Protein AF-A0A497G500-F1 (afdb_monomer_lite)

Radius of gyration: 14.86 Å; chains: 1; bounding box: 37×34×43 Å

Sequence (150 aa):
MSFSERWLTPGIVNVGHGTRILIYSPFLYNEAVERYLGVMETATKRGMEIVVHTLTPEHRNVRYKEMHRRLIEKLRRAGVEVRERRNMHEKAVIILDGENLAVYFGNLNSLSKYKGKADYMLKFAHPEVVNALYLFLENLAVESEREAVE

Foldseek 3Di:
DDPLCVPVQCLLPPFDAAKEKEFEFQFADDVLLVVCLVSLLVSVVSRYAAEYEYAQLPAPPNPPSVRRVVSQVSCVVSVYHYDHARFDDWGKMWIDGPLATKIWGWNDRNRHDDDDDDIGTDIDGDVVVSVVVVVVVVVCRVVRRDDPPD

pLDDT: mean 87.77, std 15.71, range [41.22, 98.69]

Structure (mmCIF, N/CA/C/O backbone):
data_AF-A0A497G500-F1
#
_entry.id   AF-A0A497G500-F1
#
loop_
_atom_site.group_PDB
_atom_site.id
_atom_site.type_symbol
_atom_site.label_atom_id
_atom_site.label_alt_id
_atom_site.label_comp_id
_atom_site.label_asym_id
_atom_site.label_entity_id
_atom_site.label_seq_id
_atom_site.pdbx_PDB_ins_code
_atom_site.Cartn_x
_atom_site.Cartn_y
_atom_site.Cartn_z
_atom_site.occupancy
_atom_site.B_iso_or_equiv
_atom_site.auth_seq_id
_atom_site.auth_comp_id
_atom_site.auth_asym_id
_atom_site.auth_atom_id
_atom_site.pdbx_PDB_model_num
ATOM 1 N N . MET A 1 1 ? 7.937 20.151 8.193 1.00 45.91 1 MET A N 1
ATOM 2 C CA . MET A 1 1 ? 7.146 18.914 8.046 1.00 45.91 1 MET A CA 1
ATOM 3 C C . MET A 1 1 ? 6.664 18.769 6.611 1.00 45.91 1 MET A C 1
ATOM 5 O O . MET A 1 1 ? 6.067 19.704 6.072 1.00 45.91 1 MET A O 1
ATOM 9 N N . SER A 1 2 ? 6.958 17.636 5.977 1.00 45.81 2 SER A N 1
ATOM 10 C CA . SER A 1 2 ? 6.505 17.323 4.616 1.00 45.81 2 SER A CA 1
ATOM 11 C C . SER A 1 2 ? 4.982 17.129 4.572 1.00 45.81 2 SER A C 1
ATOM 13 O O . SER A 1 2 ? 4.348 16.865 5.592 1.00 45.81 2 SER A O 1
ATOM 15 N N . PHE A 1 3 ? 4.360 17.293 3.398 1.00 43.25 3 PHE A N 1
ATOM 16 C CA . PHE A 1 3 ? 2.909 17.105 3.238 1.00 43.25 3 PHE A CA 1
ATOM 17 C C . PHE A 1 3 ? 2.460 15.715 3.717 1.00 43.25 3 PHE A C 1
ATOM 19 O O . PHE A 1 3 ? 1.420 15.590 4.346 1.00 43.25 3 PHE A O 1
ATOM 26 N N . SER A 1 4 ? 3.286 14.688 3.516 1.00 48.34 4 SER A N 1
ATOM 27 C CA . SER A 1 4 ? 2.982 13.307 3.885 1.00 48.34 4 SER A CA 1
ATOM 28 C C . SER A 1 4 ? 3.134 13.008 5.390 1.00 48.34 4 SER A C 1
ATOM 30 O O . SER A 1 4 ? 2.513 12.075 5.889 1.00 48.34 4 SER A O 1
ATOM 32 N N . GLU A 1 5 ? 3.903 13.802 6.146 1.00 51.34 5 GLU A N 1
ATOM 33 C CA . GLU A 1 5 ? 3.990 13.706 7.621 1.00 51.34 5 GLU A CA 1
ATOM 34 C C . GLU A 1 5 ? 2.725 14.218 8.321 1.00 51.34 5 GLU A C 1
ATOM 36 O O . GLU A 1 5 ? 2.433 13.816 9.443 1.00 51.34 5 GLU A O 1
ATOM 41 N N . ARG A 1 6 ? 1.954 15.093 7.664 1.00 49.88 6 ARG A N 1
ATOM 42 C CA . ARG A 1 6 ? 0.743 15.690 8.244 1.00 49.88 6 ARG A CA 1
ATOM 43 C C . ARG A 1 6 ? -0.482 14.773 8.242 1.00 49.88 6 ARG A C 1
ATOM 45 O O . ARG A 1 6 ? -1.442 15.097 8.928 1.00 49.88 6 ARG A O 1
ATOM 52 N N . TRP A 1 7 ? -0.459 13.650 7.518 1.00 54.12 7 TRP A N 1
ATOM 53 C CA . TRP A 1 7 ? -1.657 12.814 7.329 1.00 54.12 7 TRP A CA 1
ATOM 54 C C . TRP A 1 7 ? -1.455 11.332 7.649 1.00 54.12 7 TRP A C 1
ATOM 56 O O . TRP A 1 7 ? -2.352 10.728 8.228 1.00 54.12 7 TRP A O 1
ATOM 66 N N . LEU A 1 8 ? -0.289 10.752 7.335 1.00 53.69 8 LEU A N 1
ATOM 67 C CA . LEU A 1 8 ? 0.005 9.361 7.704 1.00 53.69 8 LEU A CA 1
ATOM 68 C C . LEU A 1 8 ? 0.292 9.241 9.200 1.00 53.69 8 LEU A C 1
ATOM 70 O O . LEU A 1 8 ? -0.254 8.375 9.865 1.00 53.69 8 LEU A O 1
ATOM 74 N N . THR A 1 9 ? 1.095 10.145 9.757 1.00 55.97 9 THR A N 1
ATOM 75 C CA . THR A 1 9 ? 1.516 10.051 11.158 1.00 55.97 9 THR A CA 1
ATOM 76 C C . THR A 1 9 ? 0.345 10.172 12.142 1.00 55.97 9 THR A C 1
ATOM 78 O O . THR A 1 9 ? 0.243 9.313 13.009 1.00 55.97 9 THR A O 1
ATOM 81 N N . PRO A 1 10 ? -0.601 11.128 12.017 1.00 51.03 10 PRO A N 1
ATOM 82 C CA . PRO A 1 10 ? -1.754 11.176 12.920 1.00 51.03 10 PRO A CA 1
ATOM 83 C C . PRO A 1 10 ? -2.675 9.958 12.782 1.00 51.03 10 PRO A C 1
ATOM 85 O O . PRO A 1 10 ? -3.134 9.437 13.791 1.00 51.03 10 PRO A O 1
ATOM 88 N N . GLY A 1 11 ? -2.888 9.467 11.555 1.00 50.91 11 GLY A N 1
ATOM 89 C CA . GLY A 1 11 ? -3.685 8.263 11.296 1.00 50.91 11 GLY A CA 1
ATOM 90 C C . GLY A 1 11 ? -3.026 6.959 11.753 1.00 50.91 11 GLY A C 1
ATOM 91 O O . GLY A 1 11 ? -3.706 5.951 11.846 1.00 50.91 11 GLY A O 1
ATOM 92 N N . ILE A 1 12 ? -1.721 6.968 12.042 1.00 55.09 12 ILE A N 1
ATOM 93 C CA . ILE A 1 12 ? -0.997 5.817 12.599 1.00 55.09 12 ILE A CA 1
ATOM 94 C C . ILE A 1 12 ? -0.812 5.948 14.125 1.00 55.09 12 ILE A C 1
ATOM 96 O O . ILE A 1 12 ? -0.679 4.953 14.829 1.00 55.09 12 ILE A O 1
ATOM 100 N N . VAL A 1 13 ? -0.799 7.172 14.664 1.00 52.97 13 VAL A N 1
ATOM 101 C CA . VAL A 1 13 ? -0.487 7.436 16.080 1.00 52.97 13 VAL A CA 1
ATOM 102 C C . VAL A 1 13 ? -1.738 7.595 16.962 1.00 52.97 13 VAL A C 1
ATOM 104 O O . VAL A 1 13 ? -1.648 7.290 18.149 1.00 52.97 13 VAL A O 1
ATOM 107 N N . ASN A 1 14 ? -2.885 8.027 16.416 1.00 51.28 14 ASN A N 1
ATOM 108 C CA . ASN A 1 14 ? -4.094 8.396 17.181 1.00 51.28 14 ASN A CA 1
ATOM 109 C C . ASN A 1 14 ? -5.337 7.524 16.907 1.00 51.28 14 ASN A C 1
ATOM 111 O O . ASN A 1 14 ? -6.457 7.994 17.091 1.00 51.28 14 ASN A O 1
ATOM 115 N N . VAL A 1 15 ? -5.166 6.285 16.458 1.00 56.84 15 VAL A N 1
ATOM 116 C CA . VAL A 1 15 ? -6.288 5.424 16.044 1.00 56.84 15 VAL A CA 1
ATOM 117 C C . VAL A 1 15 ? -6.451 4.206 16.959 1.00 56.84 15 VAL A C 1
ATOM 119 O O . VAL A 1 15 ? -5.508 3.808 17.651 1.00 56.84 15 VAL A O 1
ATOM 122 N N . GLY A 1 16 ? -7.680 3.694 17.043 1.00 54.53 16 GLY A N 1
ATOM 123 C CA . GLY A 1 16 ? -8.096 2.686 18.018 1.00 54.53 16 GLY A CA 1
ATOM 124 C C . GLY A 1 16 ? -7.575 1.272 17.734 1.00 54.53 16 GLY A C 1
ATOM 125 O O . GLY A 1 16 ? -6.934 0.983 16.729 1.00 54.53 16 GLY A O 1
ATOM 126 N N . HIS A 1 17 ? -7.861 0.338 18.641 1.00 58.41 17 HIS A N 1
ATOM 127 C CA . HIS A 1 17 ? -7.607 -1.081 18.388 1.00 58.41 17 HIS A CA 1
ATOM 128 C C . HIS A 1 17 ? -8.502 -1.562 17.228 1.00 58.41 17 HIS A C 1
ATOM 130 O O . HIS A 1 17 ? -9.707 -1.320 17.254 1.00 58.41 17 HIS A O 1
ATOM 136 N N . GLY A 1 18 ? -7.935 -2.250 16.230 1.00 73.12 18 GLY A N 1
ATOM 137 C CA . GLY A 1 18 ? -8.676 -2.731 15.053 1.00 73.12 18 GLY A CA 1
ATOM 138 C C . GLY A 1 18 ? -8.695 -1.786 13.843 1.00 73.12 18 GLY A C 1
ATOM 139 O O . GLY A 1 18 ? -9.389 -2.074 12.871 1.00 73.12 18 GLY A O 1
ATOM 140 N N . THR A 1 19 ? -7.933 -0.686 13.862 1.00 89.06 19 THR A N 1
ATOM 141 C CA . THR A 1 19 ? -7.747 0.155 12.672 1.00 89.06 19 THR A CA 1
ATOM 142 C C . THR A 1 19 ? -7.013 -0.596 11.564 1.00 89.06 19 THR A C 1
ATOM 144 O O . THR A 1 19 ? -5.974 -1.220 11.806 1.00 89.06 19 THR A O 1
ATOM 147 N N . ARG A 1 20 ? -7.501 -0.449 10.328 1.00 94.75 20 ARG A N 1
ATOM 148 C CA . ARG A 1 20 ? -6.866 -0.980 9.118 1.00 94.75 20 ARG A CA 1
ATOM 149 C C . ARG A 1 20 ? -6.428 0.148 8.190 1.00 94.75 20 ARG A C 1
ATOM 151 O O . ARG A 1 20 ? -7.215 1.037 7.865 1.00 94.75 20 ARG A O 1
ATOM 158 N N . ILE A 1 21 ? -5.176 0.106 7.741 1.00 95.88 21 ILE A N 1
ATOM 159 C CA . ILE A 1 21 ? -4.606 1.058 6.785 1.00 95.88 21 ILE A CA 1
ATOM 160 C C . ILE A 1 21 ? -4.184 0.313 5.521 1.00 95.88 21 ILE A C 1
ATOM 162 O O . ILE A 1 21 ? -3.321 -0.559 5.576 1.00 95.88 21 ILE A O 1
ATOM 166 N N . LEU A 1 22 ? -4.740 0.698 4.372 1.00 97.50 22 LEU A N 1
ATOM 167 C CA . LEU A 1 22 ? -4.336 0.179 3.065 1.00 97.50 22 LEU A CA 1
ATOM 168 C C . LEU A 1 22 ? -3.524 1.235 2.320 1.00 97.50 22 LEU A C 1
ATOM 170 O O . LEU A 1 22 ? -3.948 2.383 2.203 1.00 97.50 22 LEU A O 1
ATOM 174 N N . ILE A 1 23 ? -2.365 0.856 1.792 1.00 97.69 23 ILE A N 1
ATOM 175 C CA . ILE A 1 23 ? -1.463 1.741 1.055 1.00 97.69 23 ILE A CA 1
ATOM 176 C C . ILE A 1 23 ? -1.205 1.143 -0.322 1.00 97.69 23 ILE A C 1
ATOM 178 O O . ILE A 1 23 ? -0.545 0.117 -0.448 1.00 97.69 23 ILE A O 1
ATOM 182 N N . TYR A 1 24 ? -1.650 1.830 -1.366 1.00 97.81 24 TYR A N 1
ATOM 183 C CA . TYR A 1 24 ? -1.332 1.499 -2.751 1.00 97.81 24 TYR A CA 1
ATOM 184 C C . TYR A 1 24 ? -0.183 2.400 -3.199 1.00 97.81 24 TYR A C 1
ATOM 186 O O . TYR A 1 24 ? -0.347 3.611 -3.360 1.00 97.81 24 TYR A O 1
ATOM 194 N N . SER A 1 25 ? 1.009 1.818 -3.340 1.00 96.94 25 SER A N 1
ATOM 195 C CA . SER A 1 25 ? 2.209 2.514 -3.807 1.00 96.94 25 SER A CA 1
ATOM 196 C C . SER A 1 25 ? 2.993 1.586 -4.740 1.00 96.94 25 SER A C 1
ATOM 198 O O . SER A 1 25 ? 3.768 0.753 -4.262 1.00 96.94 25 SER A O 1
ATOM 200 N N . PRO A 1 26 ? 2.848 1.735 -6.071 1.00 96.31 26 PRO A N 1
ATOM 201 C CA . PRO A 1 26 ? 3.465 0.852 -7.060 1.00 96.31 26 PRO A CA 1
ATOM 202 C C . PRO A 1 26 ? 4.982 0.760 -6.902 1.00 96.31 26 PRO A C 1
ATOM 204 O O . PRO A 1 26 ? 5.578 -0.276 -7.168 1.00 96.31 26 PRO A O 1
ATOM 207 N N . PHE A 1 27 ? 5.610 1.835 -6.433 1.00 96.31 27 PHE A N 1
ATOM 208 C CA . PHE A 1 27 ? 7.049 1.910 -6.228 1.00 96.31 27 PHE A CA 1
ATOM 209 C C . PHE A 1 27 ? 7.381 2.141 -4.756 1.00 96.31 27 PHE A C 1
ATOM 211 O O . PHE A 1 27 ? 6.613 2.787 -4.032 1.00 96.31 27 PHE A O 1
ATOM 218 N N . LEU A 1 28 ? 8.570 1.685 -4.354 1.00 96.62 28 LEU A N 1
ATOM 219 C CA . LEU A 1 28 ? 9.175 1.944 -3.052 1.00 96.62 28 LEU A CA 1
ATOM 220 C C . LEU A 1 28 ? 10.508 2.685 -3.220 1.00 96.62 28 LEU A C 1
ATOM 222 O O . LEU A 1 28 ? 11.227 2.500 -4.205 1.00 96.62 28 LEU A O 1
ATOM 226 N N . TYR A 1 29 ? 10.850 3.538 -2.257 1.00 94.69 29 TYR A N 1
ATOM 227 C CA . TYR A 1 29 ? 12.138 4.227 -2.209 1.00 94.69 29 TYR A CA 1
ATOM 228 C C . TYR A 1 29 ? 12.634 4.373 -0.771 1.00 94.69 29 TYR A C 1
ATOM 230 O O . TYR A 1 29 ? 11.832 4.623 0.128 1.00 94.69 29 TYR A O 1
ATOM 238 N N . ASN A 1 30 ? 13.953 4.250 -0.556 1.00 93.69 30 ASN A N 1
ATOM 239 C CA . ASN A 1 30 ? 14.525 4.165 0.796 1.00 93.69 30 ASN A CA 1
ATOM 240 C C . ASN A 1 30 ? 14.085 5.344 1.678 1.00 93.69 30 ASN A C 1
ATOM 242 O O . ASN A 1 30 ? 13.544 5.120 2.749 1.00 93.69 30 ASN A O 1
ATOM 246 N N . GLU A 1 31 ? 14.246 6.591 1.216 1.00 91.44 31 GLU A N 1
ATOM 247 C CA . GLU A 1 31 ? 13.907 7.777 2.024 1.00 91.44 31 GLU A CA 1
ATOM 248 C C . GLU A 1 31 ? 12.439 7.786 2.482 1.00 91.44 31 GLU A C 1
ATOM 250 O O . GLU A 1 31 ? 12.145 8.165 3.613 1.00 91.44 31 GLU A O 1
ATOM 255 N N . ALA A 1 32 ? 11.515 7.363 1.615 1.00 91.50 32 ALA A N 1
ATOM 256 C CA . ALA A 1 32 ? 10.089 7.368 1.918 1.00 91.50 32 ALA A CA 1
ATOM 257 C C . ALA A 1 32 ? 9.697 6.208 2.843 1.00 91.50 32 ALA A C 1
ATOM 259 O O . ALA A 1 32 ? 8.952 6.428 3.790 1.00 91.50 32 ALA A O 1
ATOM 260 N N . VAL A 1 33 ? 10.222 4.999 2.617 1.00 95.12 33 VAL A N 1
ATOM 261 C CA . VAL A 1 33 ? 9.943 3.843 3.486 1.00 95.12 33 VAL A CA 1
ATOM 262 C C . VAL A 1 33 ? 10.533 4.049 4.882 1.00 95.12 33 VAL A C 1
ATOM 264 O O . VAL A 1 33 ? 9.814 3.905 5.866 1.00 95.12 33 VAL A O 1
ATOM 267 N N . GLU A 1 34 ? 11.800 4.461 4.985 1.00 93.06 34 GLU A N 1
ATOM 268 C CA . GLU A 1 34 ? 12.468 4.687 6.278 1.00 93.06 34 GLU A CA 1
ATOM 269 C C . GLU A 1 34 ? 11.765 5.761 7.117 1.00 93.06 34 GLU A C 1
ATOM 271 O O . GLU A 1 34 ? 11.682 5.636 8.336 1.00 93.06 34 GLU A O 1
ATOM 276 N N . ARG A 1 35 ? 11.186 6.785 6.472 1.00 91.06 35 ARG A N 1
ATOM 277 C CA . ARG A 1 35 ? 10.411 7.829 7.159 1.00 91.06 35 ARG A CA 1
ATOM 278 C C . ARG A 1 35 ? 9.228 7.265 7.950 1.00 91.06 35 ARG A C 1
ATOM 280 O O . ARG A 1 35 ? 8.886 7.822 8.989 1.00 91.06 35 ARG A O 1
ATOM 287 N N . TYR A 1 36 ? 8.592 6.204 7.455 1.00 93.19 36 TYR A N 1
ATOM 288 C CA . TYR A 1 36 ? 7.389 5.632 8.066 1.00 93.19 36 TYR A CA 1
ATOM 289 C C . TYR A 1 36 ? 7.639 4.343 8.836 1.00 93.19 36 TYR A C 1
ATOM 291 O O . TYR A 1 36 ? 6.796 3.969 9.646 1.00 93.19 36 TYR A O 1
ATOM 299 N N . LEU A 1 37 ? 8.781 3.687 8.624 1.00 94.25 37 LEU A N 1
ATOM 300 C CA . LEU A 1 37 ? 9.033 2.334 9.111 1.00 94.25 37 LEU A CA 1
ATOM 301 C C . LEU A 1 37 ? 8.840 2.196 10.627 1.00 94.25 37 LEU A C 1
ATOM 303 O O . LEU A 1 37 ? 8.075 1.344 11.062 1.00 94.25 37 LEU A O 1
ATOM 307 N N . GLY A 1 38 ? 9.455 3.073 11.428 1.00 92.12 38 GLY A N 1
ATOM 308 C CA . GLY A 1 38 ? 9.331 3.008 12.892 1.00 92.12 38 GLY A CA 1
ATOM 309 C C . GLY A 1 38 ? 7.913 3.295 13.404 1.00 92.12 38 GLY A C 1
ATOM 310 O O . GLY A 1 38 ? 7.477 2.729 14.407 1.00 92.12 38 GLY A O 1
ATOM 311 N N . VAL A 1 39 ? 7.165 4.144 12.694 1.00 92.31 39 VAL A N 1
ATOM 312 C CA . VAL A 1 39 ? 5.774 4.473 13.036 1.00 92.31 39 VAL A CA 1
ATOM 313 C C . VAL A 1 39 ? 4.847 3.308 12.675 1.00 92.31 39 VAL A C 1
ATOM 315 O O . VAL A 1 39 ? 4.014 2.928 13.493 1.00 92.31 39 VAL A O 1
ATOM 318 N N . MET A 1 40 ? 5.047 2.684 11.510 1.00 94.94 40 MET A N 1
ATOM 319 C CA . MET A 1 40 ? 4.342 1.464 11.105 1.00 94.94 40 MET A CA 1
ATOM 3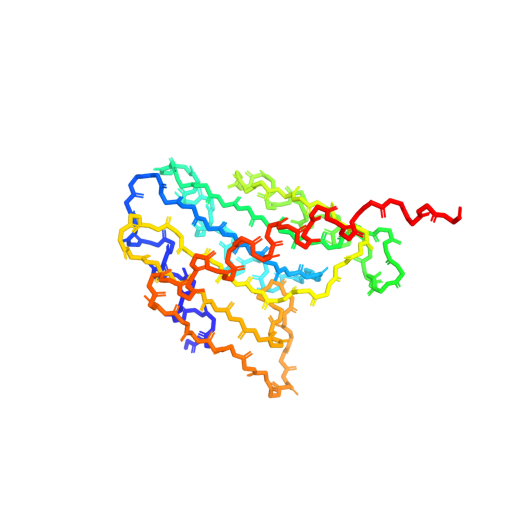20 C C . MET A 1 40 ? 4.620 0.308 12.068 1.00 94.94 40 MET A C 1
ATOM 322 O O . MET A 1 40 ? 3.678 -0.323 12.527 1.00 94.94 40 MET A O 1
ATOM 326 N N . GLU A 1 41 ? 5.882 0.084 12.443 1.00 95.69 41 GLU A N 1
ATOM 327 C CA . GLU A 1 41 ? 6.265 -0.968 13.394 1.00 95.69 41 GLU A CA 1
ATOM 328 C C . GLU A 1 41 ? 5.620 -0.772 14.773 1.00 95.69 41 GLU A C 1
ATOM 330 O O . GLU A 1 41 ? 5.178 -1.721 15.418 1.00 95.69 41 GLU A O 1
ATOM 335 N N . THR A 1 42 ? 5.554 0.472 15.247 1.00 93.38 42 THR A N 1
ATOM 336 C CA . THR A 1 42 ? 4.897 0.780 16.522 1.00 93.38 42 THR A CA 1
ATOM 337 C C . THR A 1 42 ? 3.394 0.516 16.449 1.00 93.38 42 THR A C 1
ATOM 339 O O . THR A 1 42 ? 2.816 -0.006 17.400 1.00 93.38 42 THR A O 1
ATOM 342 N N . ALA A 1 43 ? 2.756 0.862 15.333 1.00 91.25 43 ALA A N 1
ATOM 343 C CA . ALA A 1 43 ? 1.328 0.667 15.126 1.00 91.25 43 ALA A CA 1
ATOM 344 C C . ALA A 1 43 ? 0.928 -0.803 14.988 1.00 91.25 43 ALA A C 1
ATOM 346 O O . ALA A 1 43 ? -0.019 -1.240 15.641 1.00 91.25 43 ALA A O 1
ATOM 347 N N . THR A 1 44 ? 1.675 -1.589 14.214 1.00 94.94 44 THR A N 1
ATOM 348 C CA . THR A 1 44 ? 1.417 -3.029 14.065 1.00 94.94 44 THR A CA 1
ATOM 349 C C . THR A 1 44 ? 1.564 -3.752 15.405 1.00 94.94 44 THR A C 1
ATOM 351 O O . THR A 1 44 ? 0.704 -4.548 15.773 1.00 94.94 44 THR A O 1
ATOM 354 N N . LYS A 1 45 ? 2.563 -3.387 16.225 1.00 93.88 45 LYS A N 1
ATOM 355 C CA . LYS A 1 45 ? 2.714 -3.892 17.607 1.00 93.88 45 LYS A CA 1
ATOM 356 C C . LYS A 1 45 ? 1.559 -3.517 18.543 1.00 93.88 45 LYS A C 1
ATOM 358 O O . LYS A 1 45 ? 1.357 -4.194 19.546 1.00 93.88 45 LYS A O 1
ATOM 363 N N . ARG A 1 46 ? 0.813 -2.451 18.241 1.00 90.94 46 ARG A N 1
ATOM 364 C CA . ARG A 1 46 ? -0.395 -2.037 18.979 1.00 90.94 46 ARG A CA 1
ATOM 365 C C . ARG A 1 46 ? -1.676 -2.700 18.458 1.00 90.94 46 ARG A C 1
ATOM 367 O O . ARG A 1 46 ? -2.748 -2.407 18.978 1.00 90.94 46 ARG A O 1
ATOM 374 N N . GLY A 1 47 ? -1.571 -3.586 17.465 1.00 90.56 47 GLY A N 1
ATOM 375 C CA . GLY A 1 47 ? -2.699 -4.333 16.906 1.00 90.56 47 GLY A CA 1
ATOM 376 C C . GLY A 1 47 ? -3.361 -3.679 15.693 1.00 90.56 47 GLY A C 1
ATOM 377 O O . GLY A 1 47 ? -4.451 -4.097 15.311 1.00 90.56 47 GLY A O 1
ATOM 378 N N . MET A 1 48 ? -2.741 -2.661 15.086 1.00 93.12 48 MET A N 1
ATOM 379 C CA . MET A 1 48 ? -3.226 -2.107 13.819 1.00 93.12 48 MET A CA 1
ATOM 380 C C . MET A 1 48 ? -2.836 -3.001 12.641 1.00 93.12 48 MET A C 1
ATOM 382 O O . MET A 1 48 ? -1.707 -3.488 12.570 1.00 93.12 48 MET A O 1
ATOM 386 N N . GLU A 1 49 ? -3.733 -3.145 11.670 1.00 95.81 49 GLU A N 1
ATOM 387 C CA . GLU A 1 49 ? -3.443 -3.833 10.413 1.00 95.81 49 GLU A CA 1
ATOM 388 C C . GLU A 1 49 ? -2.953 -2.817 9.376 1.00 95.81 49 GLU A C 1
ATOM 390 O O . GLU A 1 49 ? -3.649 -1.854 9.050 1.00 95.81 49 GLU A O 1
ATOM 395 N N . ILE A 1 50 ? -1.753 -3.020 8.836 1.00 97.44 50 ILE A N 1
ATOM 396 C CA . ILE A 1 50 ? -1.228 -2.202 7.741 1.00 97.44 50 ILE A CA 1
ATOM 397 C C . ILE A 1 50 ? -0.957 -3.118 6.555 1.00 97.44 50 ILE A C 1
ATOM 399 O O . ILE A 1 50 ? -0.150 -4.041 6.661 1.00 97.44 50 ILE A O 1
ATOM 403 N N . VAL A 1 51 ? -1.598 -2.825 5.425 1.00 98.19 51 VAL A N 1
ATOM 404 C CA . VAL A 1 51 ? -1.450 -3.556 4.165 1.00 98.19 51 VAL A CA 1
ATOM 405 C C . VAL A 1 51 ? -0.856 -2.628 3.114 1.00 98.19 51 VAL A C 1
ATOM 407 O O . VAL A 1 51 ? -1.401 -1.566 2.817 1.00 98.19 51 VAL A O 1
ATOM 410 N N . VAL A 1 52 ? 0.261 -3.027 2.516 1.00 98.62 52 VAL A N 1
ATOM 411 C CA . VAL A 1 52 ? 0.909 -2.317 1.412 1.00 98.62 52 VAL A CA 1
ATOM 412 C C . VAL A 1 52 ? 0.772 -3.135 0.137 1.00 98.62 52 VAL A C 1
ATOM 414 O O . VAL A 1 52 ? 1.312 -4.233 0.033 1.00 98.62 52 VAL A O 1
ATOM 417 N N . HIS A 1 53 ? 0.116 -2.563 -0.866 1.00 98.44 53 HIS A N 1
ATOM 418 C CA . HIS A 1 53 ? 0.158 -3.039 -2.242 1.00 98.44 53 HIS A CA 1
ATOM 419 C C . HIS A 1 53 ? 1.301 -2.347 -2.990 1.00 98.44 53 HIS A C 1
ATOM 421 O O . HIS A 1 53 ? 1.382 -1.112 -3.023 1.00 98.44 53 HIS A O 1
ATOM 427 N N . THR A 1 54 ? 2.185 -3.132 -3.604 1.00 98.38 54 THR A N 1
ATOM 428 C CA . THR A 1 54 ? 3.319 -2.614 -4.384 1.00 98.38 54 THR A CA 1
ATOM 429 C C . THR A 1 54 ? 3.656 -3.520 -5.564 1.00 98.38 54 THR A C 1
ATOM 431 O O . THR A 1 54 ? 3.289 -4.692 -5.559 1.00 98.38 54 THR A O 1
ATOM 434 N N . LEU A 1 55 ? 4.357 -3.005 -6.581 1.00 98.00 55 LEU A N 1
ATOM 435 C CA . LEU A 1 55 ? 4.777 -3.844 -7.703 1.00 98.00 55 LEU A CA 1
ATOM 436 C C . LEU A 1 55 ? 5.785 -4.905 -7.249 1.00 98.00 55 LEU A C 1
ATOM 438 O O . LEU A 1 55 ? 6.636 -4.626 -6.406 1.00 98.00 55 LEU A O 1
ATOM 442 N N . THR A 1 56 ? 5.750 -6.090 -7.860 1.00 97.94 56 THR A N 1
ATOM 443 C CA . THR A 1 56 ? 6.817 -7.095 -7.704 1.00 97.94 56 THR A CA 1
ATOM 444 C C . THR A 1 56 ? 8.172 -6.498 -8.117 1.00 97.94 56 THR A C 1
ATOM 446 O O . THR A 1 56 ? 8.212 -5.762 -9.117 1.00 97.94 56 THR A O 1
ATOM 449 N N . PRO A 1 57 ? 9.293 -6.839 -7.453 1.00 97.88 57 PRO A N 1
ATOM 450 C CA . PRO A 1 57 ? 10.637 -6.422 -7.858 1.00 97.88 57 PRO A CA 1
ATOM 451 C C . PRO A 1 57 ? 10.969 -6.704 -9.329 1.00 97.88 57 PRO A C 1
ATOM 453 O O . PRO A 1 57 ? 11.760 -5.992 -9.941 1.00 97.88 57 PRO A O 1
ATOM 456 N N . GLU A 1 58 ? 10.377 -7.740 -9.911 1.00 97.06 58 GLU A N 1
ATOM 457 C CA . GLU A 1 58 ? 10.648 -8.231 -11.257 1.00 97.06 58 GLU A CA 1
ATOM 458 C C . GLU A 1 58 ? 10.007 -7.360 -12.340 1.00 97.06 58 GLU A C 1
ATOM 460 O O . GLU A 1 58 ? 10.480 -7.380 -13.483 1.00 97.06 58 GLU A O 1
ATOM 465 N N . HIS A 1 59 ? 9.000 -6.555 -11.984 1.00 96.81 59 HIS A N 1
ATOM 466 C CA . HIS A 1 59 ? 8.233 -5.740 -12.916 1.00 96.81 59 HIS A CA 1
ATOM 467 C C . HIS A 1 59 ? 9.131 -4.773 -13.706 1.00 96.81 59 HIS A C 1
ATOM 469 O O . HIS A 1 59 ? 10.028 -4.126 -13.162 1.00 96.81 59 HIS A O 1
ATOM 475 N N . ARG A 1 60 ? 8.867 -4.628 -15.012 1.00 95.12 60 ARG A N 1
ATOM 476 C CA . ARG A 1 60 ? 9.718 -3.858 -15.944 1.00 95.12 60 ARG A CA 1
ATOM 477 C C . ARG A 1 60 ? 9.930 -2.392 -15.550 1.00 95.12 60 ARG A C 1
ATOM 479 O O . ARG A 1 60 ? 10.979 -1.829 -15.840 1.00 95.12 60 ARG A O 1
ATOM 486 N N . ASN A 1 61 ? 8.954 -1.788 -14.868 1.00 93.44 61 ASN A N 1
ATOM 487 C CA . ASN A 1 61 ? 9.024 -0.387 -14.434 1.00 93.44 61 ASN A CA 1
ATOM 488 C C . ASN A 1 61 ? 9.778 -0.203 -13.101 1.00 93.44 61 ASN A C 1
ATOM 490 O O . ASN A 1 61 ? 10.020 0.933 -12.690 1.00 93.44 61 ASN A O 1
ATOM 494 N N . VAL A 1 62 ? 10.159 -1.284 -12.410 1.00 95.88 62 VAL A N 1
ATOM 495 C CA . VAL A 1 62 ? 10.951 -1.212 -11.174 1.00 95.88 62 VAL A CA 1
ATOM 496 C C . VAL A 1 62 ? 12.432 -1.086 -11.538 1.00 95.88 62 VAL A C 1
ATOM 498 O O . VAL A 1 62 ? 13.102 -2.055 -11.886 1.00 95.88 62 VAL A O 1
ATOM 501 N N . ARG A 1 63 ? 12.958 0.143 -11.448 1.00 92.38 63 ARG A N 1
ATOM 502 C CA . ARG A 1 63 ? 14.343 0.469 -11.840 1.00 92.38 63 ARG A CA 1
ATOM 503 C C . ARG A 1 63 ? 15.403 -0.188 -10.951 1.00 92.38 63 ARG A C 1
ATOM 505 O O . ARG A 1 63 ? 16.437 -0.617 -11.448 1.00 92.38 63 ARG A O 1
ATOM 512 N N . TYR A 1 64 ? 15.166 -0.245 -9.641 1.00 94.94 64 TYR A N 1
ATOM 513 C CA . TYR A 1 64 ? 16.132 -0.731 -8.651 1.00 94.94 64 TYR A CA 1
ATOM 514 C C . TYR A 1 64 ? 15.595 -1.982 -7.949 1.00 94.94 64 TYR A C 1
ATOM 516 O O . TYR A 1 64 ? 15.231 -1.929 -6.776 1.00 94.94 64 TYR A O 1
ATOM 524 N N . LYS A 1 65 ? 15.535 -3.103 -8.677 1.00 97.31 65 LYS A N 1
ATOM 525 C CA . LYS A 1 65 ? 14.879 -4.350 -8.237 1.00 97.31 65 LYS A CA 1
ATOM 526 C C . LYS A 1 65 ? 15.338 -4.834 -6.860 1.00 97.31 65 LYS A C 1
ATOM 528 O O . LYS A 1 65 ? 14.510 -5.117 -6.003 1.00 97.31 65 LYS A O 1
ATOM 533 N N . GLU A 1 66 ? 16.647 -4.852 -6.616 1.00 98.12 66 GLU A N 1
ATOM 534 C CA . GLU A 1 66 ? 17.194 -5.328 -5.338 1.00 98.12 66 GLU A CA 1
ATOM 535 C C . GLU A 1 66 ? 16.873 -4.391 -4.166 1.00 98.12 66 GLU A C 1
ATOM 537 O O . GLU A 1 66 ? 16.543 -4.833 -3.068 1.00 98.12 66 GLU A O 1
ATOM 542 N N . MET A 1 67 ? 16.892 -3.076 -4.402 1.00 97.25 67 MET A N 1
ATOM 543 C CA . MET A 1 67 ? 16.457 -2.108 -3.395 1.00 97.25 67 MET A CA 1
ATOM 544 C C . MET A 1 67 ? 14.969 -2.285 -3.084 1.00 97.25 67 MET A C 1
ATOM 546 O O . MET A 1 67 ? 14.599 -2.313 -1.915 1.00 97.25 67 MET A O 1
ATOM 550 N N . HIS A 1 68 ? 14.143 -2.464 -4.115 1.00 98.06 68 HIS A N 1
ATOM 551 C CA . HIS A 1 68 ? 12.706 -2.679 -3.971 1.00 98.06 68 HIS A CA 1
ATOM 552 C C . HIS A 1 68 ? 12.406 -3.951 -3.165 1.00 98.06 68 HIS A C 1
ATOM 554 O O . HIS A 1 68 ? 11.683 -3.879 -2.174 1.00 98.06 68 HIS A O 1
ATOM 560 N N . ARG A 1 69 ? 13.064 -5.074 -3.493 1.00 98.62 69 ARG A N 1
ATOM 561 C CA . ARG A 1 69 ? 12.990 -6.334 -2.731 1.00 98.62 69 ARG A CA 1
ATOM 562 C C . ARG A 1 69 ? 13.379 -6.138 -1.266 1.00 98.62 69 ARG A C 1
ATOM 564 O O . ARG A 1 69 ? 12.635 -6.517 -0.368 1.00 98.62 69 ARG A O 1
ATOM 571 N N . ARG A 1 70 ? 14.506 -5.474 -1.002 1.00 98.50 70 ARG A N 1
ATOM 572 C CA . ARG A 1 70 ? 14.949 -5.182 0.369 1.00 98.50 70 ARG A CA 1
ATOM 573 C C . ARG A 1 70 ? 13.940 -4.331 1.144 1.00 98.50 70 ARG A C 1
ATOM 575 O O . ARG A 1 70 ? 13.783 -4.535 2.344 1.00 98.50 70 ARG A O 1
ATOM 582 N N . LEU A 1 71 ? 13.291 -3.360 0.501 1.00 98.44 71 LEU A N 1
ATOM 583 C CA . LEU A 1 71 ? 12.286 -2.515 1.153 1.00 98.44 71 LEU A CA 1
ATOM 584 C C . LEU A 1 71 ? 10.998 -3.278 1.466 1.00 98.44 71 LEU A C 1
ATOM 586 O O . LEU A 1 71 ? 10.442 -3.070 2.542 1.00 98.44 71 LEU A O 1
ATOM 590 N N . ILE A 1 72 ? 10.574 -4.193 0.590 1.00 98.69 72 ILE A N 1
ATOM 591 C CA . ILE A 1 72 ? 9.477 -5.128 0.878 1.00 98.69 72 ILE A CA 1
ATOM 592 C C . ILE A 1 72 ? 9.795 -5.932 2.145 1.00 98.69 72 ILE A C 1
ATOM 594 O O . ILE A 1 72 ? 8.997 -5.961 3.079 1.00 98.69 72 ILE A O 1
ATOM 598 N N . GLU A 1 73 ? 11.002 -6.492 2.236 1.00 98.69 73 GLU A N 1
ATOM 599 C CA . GLU A 1 73 ? 11.422 -7.261 3.411 1.00 98.69 73 GLU A CA 1
ATOM 600 C C . GLU A 1 73 ? 11.526 -6.421 4.691 1.00 98.69 73 GLU A C 1
ATOM 602 O O . GLU A 1 73 ? 11.290 -6.928 5.788 1.00 98.69 73 GLU A O 1
ATOM 607 N N . LYS A 1 74 ? 11.862 -5.130 4.586 1.00 98.31 74 LYS A N 1
ATOM 608 C CA . LYS A 1 74 ? 11.835 -4.216 5.739 1.00 98.31 74 LYS A CA 1
ATOM 609 C C . LYS A 1 74 ? 10.414 -3.970 6.234 1.00 98.31 74 LYS A C 1
ATOM 611 O O . LYS A 1 74 ? 10.186 -4.041 7.437 1.00 98.31 74 LYS A O 1
ATOM 616 N N . LEU A 1 75 ? 9.472 -3.719 5.325 1.00 98.62 75 LEU A N 1
ATOM 617 C CA . LEU A 1 75 ? 8.059 -3.539 5.667 1.00 98.62 75 LEU A CA 1
ATOM 618 C C . LEU A 1 75 ? 7.499 -4.797 6.349 1.00 98.62 75 LEU A C 1
ATOM 620 O O . LEU A 1 75 ? 6.934 -4.696 7.435 1.00 98.62 75 LEU A O 1
ATOM 624 N N . ARG A 1 76 ? 7.756 -5.984 5.781 1.00 98.62 76 ARG A N 1
ATOM 625 C CA . ARG A 1 76 ? 7.353 -7.270 6.379 1.00 98.62 76 ARG A CA 1
ATOM 626 C C . ARG A 1 76 ? 7.901 -7.451 7.794 1.00 98.62 76 ARG A C 1
ATOM 628 O O . ARG A 1 76 ? 7.157 -7.808 8.702 1.00 98.62 76 ARG A O 1
ATOM 635 N N . ARG A 1 77 ? 9.185 -7.144 8.018 1.00 98.31 77 ARG A N 1
ATOM 636 C CA . ARG A 1 77 ? 9.802 -7.197 9.360 1.00 98.31 77 ARG A CA 1
ATOM 637 C C . ARG A 1 77 ? 9.194 -6.213 10.359 1.00 98.31 77 ARG A C 1
ATOM 639 O O . ARG A 1 77 ? 9.207 -6.499 11.550 1.00 98.31 77 ARG A O 1
ATOM 646 N N . ALA A 1 78 ? 8.647 -5.096 9.889 1.00 97.50 78 ALA A N 1
ATOM 647 C CA . ALA A 1 78 ? 7.896 -4.148 10.710 1.00 97.50 78 ALA A CA 1
ATOM 648 C C . ALA A 1 78 ? 6.444 -4.597 10.986 1.00 97.50 78 ALA A C 1
ATOM 650 O O . ALA A 1 78 ? 5.658 -3.828 11.533 1.00 97.50 78 ALA A O 1
ATOM 651 N N . GLY A 1 79 ? 6.059 -5.819 10.604 1.00 97.81 79 GLY A N 1
ATOM 652 C CA . GLY A 1 79 ? 4.708 -6.349 10.800 1.00 97.81 79 GLY A CA 1
ATOM 653 C C . GLY A 1 79 ? 3.685 -5.851 9.777 1.00 97.81 79 GLY A C 1
ATOM 654 O O . GLY A 1 79 ? 2.492 -6.044 9.979 1.00 97.81 79 GLY A O 1
ATOM 655 N N . VAL A 1 80 ? 4.128 -5.200 8.697 1.00 98.38 80 VAL A N 1
ATOM 656 C CA . VAL A 1 80 ? 3.256 -4.755 7.603 1.00 98.38 80 VAL A CA 1
ATOM 657 C C . VAL A 1 80 ? 3.002 -5.925 6.655 1.00 98.38 80 VAL A C 1
ATOM 659 O O . VAL A 1 80 ? 3.946 -6.565 6.184 1.00 98.38 80 VAL A O 1
ATOM 662 N N . GLU A 1 81 ? 1.742 -6.178 6.313 1.00 98.44 81 GLU A N 1
ATOM 663 C CA . GLU A 1 81 ? 1.396 -7.101 5.235 1.00 98.44 81 GLU A CA 1
ATOM 664 C C . GLU A 1 81 ? 1.778 -6.463 3.896 1.00 98.44 81 GLU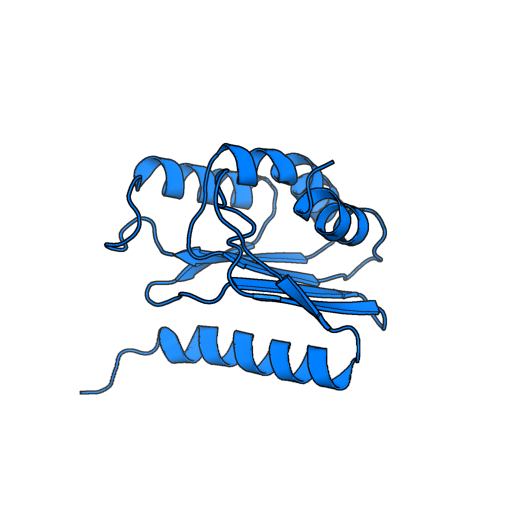 A C 1
ATOM 666 O O . GLU A 1 81 ? 1.348 -5.356 3.576 1.00 98.44 81 GLU A O 1
ATOM 671 N N . VAL A 1 82 ? 2.589 -7.149 3.090 1.00 98.69 82 VAL A N 1
ATOM 672 C CA . VAL A 1 82 ? 2.979 -6.660 1.761 1.00 98.69 82 VAL A CA 1
ATOM 673 C C . VAL A 1 82 ? 2.414 -7.578 0.688 1.00 98.69 82 VAL A C 1
ATOM 675 O O . VAL A 1 82 ? 2.855 -8.723 0.552 1.00 98.69 82 VAL A O 1
ATOM 678 N N . ARG A 1 83 ? 1.478 -7.040 -0.096 1.00 98.12 83 ARG A N 1
ATOM 679 C CA . ARG A 1 83 ? 0.861 -7.672 -1.263 1.00 98.12 83 ARG A CA 1
ATOM 680 C C . ARG A 1 83 ? 1.578 -7.205 -2.523 1.00 98.12 83 ARG A C 1
ATOM 682 O O . ARG A 1 83 ? 1.361 -6.097 -3.017 1.00 98.12 83 ARG A O 1
ATOM 689 N N . GLU A 1 84 ? 2.467 -8.050 -3.025 1.00 97.94 84 GLU A N 1
ATOM 690 C CA . GLU A 1 84 ? 3.155 -7.802 -4.288 1.00 97.94 84 GLU A CA 1
ATOM 691 C C . GLU A 1 84 ? 2.197 -8.022 -5.464 1.00 97.94 84 GLU A C 1
ATOM 693 O O . GLU A 1 84 ? 1.431 -8.984 -5.479 1.00 97.94 84 GLU A O 1
ATOM 698 N N . ARG A 1 85 ? 2.231 -7.118 -6.443 1.00 96.56 85 ARG A N 1
ATOM 699 C CA . ARG A 1 85 ? 1.314 -7.086 -7.586 1.00 96.56 85 ARG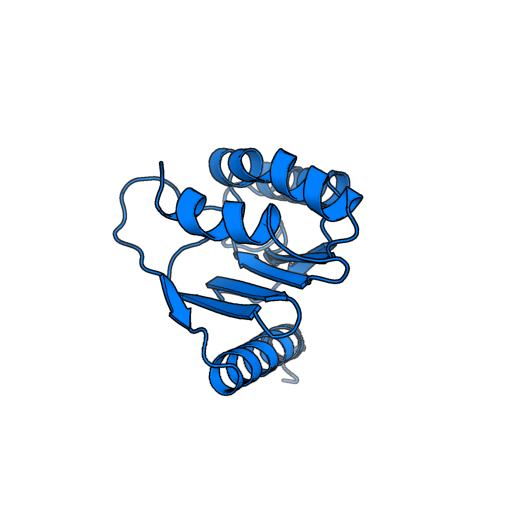 A CA 1
ATOM 700 C C . ARG A 1 85 ? 2.067 -6.958 -8.901 1.00 96.56 85 ARG A C 1
ATOM 702 O O . ARG A 1 85 ? 3.091 -6.277 -8.969 1.00 96.56 85 ARG A O 1
ATOM 709 N N . ARG A 1 86 ? 1.589 -7.604 -9.960 1.00 95.56 86 ARG A N 1
ATOM 710 C CA . ARG A 1 86 ? 2.209 -7.536 -11.291 1.00 95.56 86 ARG A CA 1
ATOM 711 C C . ARG A 1 86 ? 1.639 -6.400 -12.129 1.00 95.56 86 ARG A C 1
ATOM 713 O O . ARG A 1 86 ? 2.348 -5.899 -12.997 1.00 95.56 86 ARG A O 1
ATOM 720 N N . ASN A 1 87 ? 0.407 -5.970 -11.862 1.00 94.00 87 ASN A N 1
ATOM 721 C CA . ASN A 1 87 ? -0.314 -5.025 -12.710 1.00 94.00 87 ASN A CA 1
ATOM 722 C C . ASN A 1 87 ? -1.017 -3.930 -11.896 1.00 94.00 87 ASN A C 1
ATOM 724 O O . ASN A 1 87 ? -2.238 -3.917 -11.761 1.00 94.00 87 ASN A O 1
ATOM 728 N N . MET A 1 88 ? -0.238 -2.993 -11.347 1.00 94.94 88 MET A N 1
ATOM 729 C CA . MET A 1 88 ? -0.777 -1.889 -10.551 1.00 94.94 88 MET A CA 1
ATOM 730 C C . MET A 1 88 ? -0.159 -0.529 -10.902 1.00 94.94 88 MET A C 1
ATOM 732 O O . MET A 1 88 ? 1.034 -0.408 -11.189 1.00 94.94 88 MET A O 1
ATOM 736 N N . HIS A 1 89 ? -0.973 0.518 -10.819 1.00 95.12 89 HIS A N 1
ATOM 737 C CA . HIS A 1 89 ? -0.588 1.928 -10.944 1.00 95.12 89 HIS A CA 1
ATOM 738 C C . HIS A 1 89 ? -1.323 2.851 -9.949 1.00 95.12 89 HIS A C 1
ATOM 740 O O . HIS A 1 89 ? -1.053 4.058 -9.915 1.00 95.12 89 HIS A O 1
ATOM 746 N N . GLU A 1 90 ? -2.215 2.294 -9.136 1.00 96.00 90 GLU A N 1
ATOM 747 C CA . GLU A 1 90 ? -3.049 2.926 -8.122 1.00 96.00 90 GLU A CA 1
ATOM 748 C C . GLU A 1 90 ? -2.185 3.598 -7.060 1.00 96.00 90 GLU A C 1
ATOM 750 O O . GLU A 1 90 ? -1.164 3.061 -6.641 1.00 96.00 90 GLU A O 1
ATOM 755 N N . LYS A 1 91 ? -2.593 4.789 -6.623 1.00 95.69 91 LYS A N 1
ATOM 756 C CA . LYS A 1 91 ? -1.885 5.578 -5.614 1.00 95.69 91 LYS A CA 1
ATOM 757 C C . LYS A 1 91 ? -2.892 6.106 -4.617 1.00 95.69 91 LYS A C 1
ATOM 759 O O . LYS A 1 91 ? -3.590 7.089 -4.875 1.00 95.69 91 LYS A O 1
ATOM 764 N N . ALA A 1 92 ? -2.994 5.399 -3.504 1.00 96.88 92 ALA A N 1
ATOM 765 C CA . ALA A 1 92 ? -4.020 5.656 -2.516 1.00 96.88 92 ALA A CA 1
ATOM 766 C C . ALA A 1 92 ? -3.559 5.279 -1.111 1.00 96.88 92 ALA A C 1
ATOM 768 O O . ALA A 1 92 ? -2.691 4.425 -0.933 1.00 96.88 92 ALA A O 1
ATOM 769 N N . VAL A 1 93 ? -4.159 5.922 -0.115 1.00 97.00 93 VAL A N 1
ATOM 770 C CA . VAL A 1 93 ? -4.083 5.519 1.289 1.00 97.00 93 VAL A CA 1
ATOM 771 C C . VAL A 1 93 ? -5.499 5.505 1.837 1.00 97.00 93 VAL A C 1
ATOM 773 O O . VAL A 1 93 ? -6.178 6.526 1.7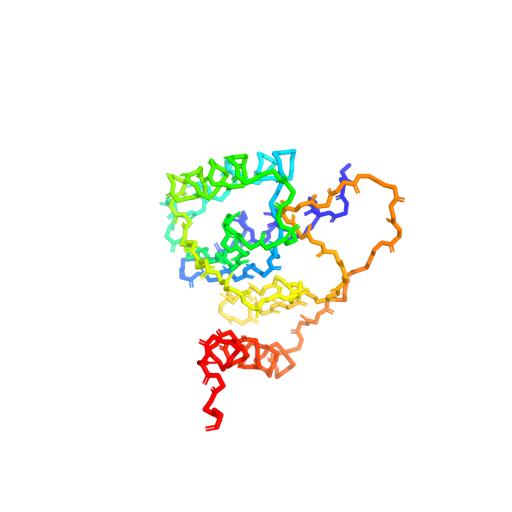77 1.00 97.00 93 VAL A O 1
ATOM 776 N N . ILE A 1 94 ? -5.934 4.374 2.370 1.00 96.31 94 ILE A N 1
ATOM 777 C CA . ILE A 1 94 ? -7.243 4.200 2.996 1.00 96.31 94 ILE A CA 1
ATOM 778 C C . ILE A 1 94 ? -7.016 3.969 4.482 1.00 96.31 94 ILE A C 1
ATOM 780 O O . ILE A 1 94 ? -6.165 3.164 4.847 1.00 96.31 94 ILE A O 1
ATOM 784 N N . ILE A 1 95 ? -7.764 4.673 5.321 1.00 95.06 95 ILE A N 1
ATOM 785 C CA . ILE A 1 95 ? -7.781 4.510 6.772 1.00 95.06 95 ILE A CA 1
ATOM 786 C C . ILE A 1 95 ? -9.204 4.111 7.151 1.00 95.06 95 ILE A C 1
ATOM 788 O O . ILE A 1 95 ? -10.148 4.860 6.886 1.00 95.06 95 ILE A O 1
ATOM 792 N N . LEU A 1 96 ? -9.334 2.927 7.739 1.00 93.06 96 LEU A N 1
ATOM 793 C CA . LEU A 1 96 ? -10.580 2.362 8.237 1.00 93.06 96 LEU A CA 1
ATOM 794 C C . LEU A 1 96 ? -10.477 2.257 9.763 1.00 93.06 96 LEU A C 1
ATOM 796 O O . LEU A 1 96 ? -9.917 1.290 10.279 1.00 93.06 96 LEU A O 1
ATOM 800 N N . ASP A 1 97 ? -10.965 3.274 10.474 1.00 90.25 97 ASP A N 1
ATOM 801 C CA . ASP A 1 97 ? -10.900 3.365 11.938 1.00 90.25 97 ASP A CA 1
ATOM 802 C C . ASP A 1 97 ? -12.285 3.628 12.548 1.00 90.25 97 ASP A C 1
ATOM 804 O O . ASP A 1 97 ? -12.650 4.768 12.837 1.00 90.25 97 ASP A O 1
ATOM 808 N N . GLY A 1 98 ? -13.096 2.577 12.697 1.00 85.75 98 GLY A N 1
ATOM 809 C CA . GLY A 1 98 ? -14.483 2.716 13.150 1.00 85.75 98 GLY A CA 1
ATOM 810 C C . GLY A 1 98 ? -15.270 3.671 12.244 1.00 85.75 98 GLY A C 1
ATOM 811 O O . GLY A 1 98 ? -15.393 3.433 11.045 1.00 85.75 98 GLY A O 1
ATOM 812 N N . GLU A 1 99 ? -15.772 4.771 12.807 1.00 83.94 99 GLU A N 1
ATOM 813 C CA . GLU A 1 99 ? -16.474 5.828 12.060 1.00 83.94 99 GLU A CA 1
ATOM 814 C C . GLU A 1 99 ? -15.520 6.858 11.416 1.00 83.94 99 GLU A C 1
ATOM 816 O O . GLU A 1 99 ? -15.926 7.637 10.551 1.00 83.94 99 GLU A O 1
ATOM 821 N N . ASN A 1 100 ? -14.234 6.853 11.787 1.00 85.50 100 ASN A N 1
ATOM 822 C CA . ASN A 1 100 ? -13.213 7.776 11.288 1.00 85.50 100 ASN A CA 1
ATOM 823 C C . ASN A 1 100 ? -12.587 7.252 9.991 1.00 85.50 100 ASN A C 1
ATOM 825 O O . ASN A 1 100 ? -11.436 6.812 9.940 1.00 85.50 100 ASN A O 1
ATOM 829 N N . LEU A 1 101 ? -13.367 7.309 8.917 1.00 92.31 101 LEU A N 1
ATOM 830 C CA . LEU A 1 101 ? -12.961 6.832 7.602 1.00 92.31 101 LEU A CA 1
ATOM 831 C C . LEU A 1 101 ? -12.274 7.933 6.790 1.00 92.31 101 LEU A C 1
ATOM 833 O O . LEU A 1 101 ? -12.736 9.075 6.729 1.00 92.31 101 LEU A O 1
ATOM 837 N N . ALA A 1 102 ? -11.181 7.590 6.110 1.00 95.94 102 ALA A N 1
ATOM 838 C CA . ALA A 1 102 ? -10.545 8.502 5.167 1.00 95.94 102 ALA A CA 1
ATOM 839 C C . ALA A 1 102 ? -9.908 7.771 3.986 1.00 95.94 102 ALA A C 1
ATOM 841 O O . ALA A 1 102 ? -9.254 6.745 4.150 1.00 95.94 102 ALA A O 1
ATOM 842 N N . VAL A 1 103 ? -10.022 8.362 2.798 1.00 96.94 103 VAL A N 1
ATOM 843 C CA . VAL A 1 103 ? -9.269 7.960 1.608 1.00 96.94 103 VAL A CA 1
ATOM 844 C C . VAL A 1 103 ? -8.492 9.154 1.094 1.00 96.94 103 VAL A C 1
ATOM 846 O O . VAL A 1 103 ? -9.053 10.220 0.847 1.00 96.94 103 VAL A O 1
ATOM 849 N N . TYR A 1 104 ? -7.198 8.955 0.894 1.00 96.31 104 TYR A N 1
ATOM 850 C CA . TYR A 1 104 ? -6.346 9.833 0.116 1.00 96.31 104 TYR A CA 1
ATOM 851 C C . 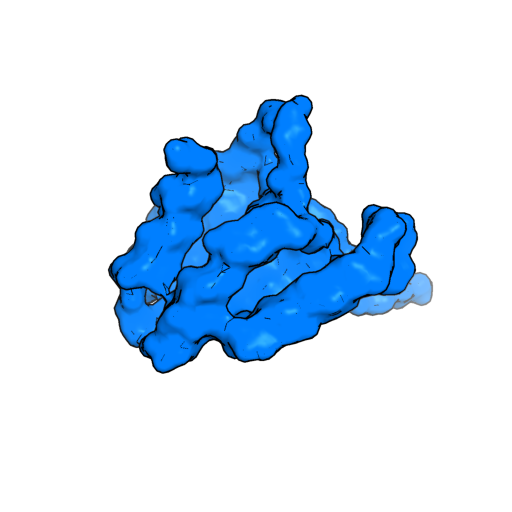TYR A 1 104 ? -6.140 9.188 -1.246 1.00 96.31 104 TYR A C 1
ATOM 853 O O . TYR A 1 104 ? -5.645 8.066 -1.314 1.00 96.31 104 TYR A O 1
ATOM 861 N N . PHE A 1 105 ? -6.471 9.890 -2.322 1.00 94.50 105 PHE A N 1
ATOM 862 C CA . PHE A 1 105 ? -6.352 9.377 -3.688 1.00 94.50 105 PHE A CA 1
ATOM 863 C C . PHE A 1 105 ? -5.741 10.433 -4.612 1.00 94.50 105 PHE A C 1
ATOM 865 O O . PHE A 1 105 ? -6.098 11.609 -4.526 1.00 94.50 105 PHE A O 1
ATOM 872 N N . GLY A 1 106 ? -4.816 10.050 -5.493 1.00 93.00 106 GLY A N 1
ATOM 873 C CA . GLY A 1 106 ? -4.165 11.010 -6.387 1.00 93.00 106 GLY A CA 1
ATOM 874 C C . GLY A 1 106 ? -2.978 10.443 -7.156 1.00 93.00 106 GLY A C 1
ATOM 875 O O . GLY A 1 106 ? -2.933 9.260 -7.479 1.00 93.00 106 GLY A O 1
ATOM 876 N N . ASN A 1 107 ? -2.008 11.298 -7.491 1.00 91.25 107 ASN A N 1
ATOM 877 C CA . ASN A 1 107 ? -0.840 10.915 -8.295 1.00 91.25 107 ASN A CA 1
ATOM 878 C C . ASN A 1 107 ? 0.456 10.737 -7.475 1.00 91.25 107 ASN A C 1
ATOM 880 O O . ASN A 1 107 ? 1.479 10.341 -8.041 1.00 91.25 107 ASN A O 1
ATOM 884 N N . LEU A 1 108 ? 0.409 10.965 -6.158 1.00 90.38 108 LEU A N 1
ATOM 885 C CA . LEU A 1 108 ? 1.537 10.805 -5.239 1.00 90.38 108 LEU A CA 1
ATOM 886 C C . LEU A 1 108 ? 1.797 9.331 -4.891 1.00 90.38 108 LEU A C 1
ATOM 888 O O . LEU A 1 108 ? 0.931 8.651 -4.354 1.00 90.38 108 LEU A O 1
ATOM 892 N N . ASN A 1 109 ? 3.025 8.846 -5.097 1.00 90.62 109 ASN A N 1
ATOM 893 C CA . ASN A 1 109 ? 3.445 7.542 -4.567 1.00 90.62 109 ASN A CA 1
ATOM 894 C C . ASN A 1 109 ? 3.877 7.690 -3.101 1.00 90.62 109 ASN A C 1
ATOM 896 O O . ASN A 1 109 ? 4.999 8.135 -2.837 1.00 90.62 109 ASN A O 1
ATOM 900 N N . SER A 1 110 ? 3.013 7.307 -2.159 1.00 89.75 110 SER A N 1
ATOM 901 C CA . SER A 1 110 ? 3.221 7.513 -0.715 1.00 89.75 110 SER A CA 1
ATOM 902 C C . SER A 1 110 ? 4.523 6.914 -0.173 1.00 89.75 110 SER A C 1
ATOM 904 O O . SER A 1 110 ? 5.110 7.481 0.745 1.00 89.75 110 SER A O 1
ATOM 906 N N . LEU A 1 111 ? 5.007 5.812 -0.762 1.00 93.81 111 LEU A N 1
ATOM 907 C CA . LEU A 1 111 ? 6.225 5.116 -0.327 1.00 93.81 111 LEU A CA 1
ATOM 908 C C . LEU A 1 111 ? 7.395 5.229 -1.312 1.00 93.81 111 LEU A C 1
ATOM 910 O O . LEU A 1 111 ? 8.410 4.559 -1.138 1.00 93.81 111 LEU A O 1
ATOM 914 N N . SER A 1 112 ? 7.292 6.081 -2.336 1.00 88.19 112 SER A N 1
ATOM 915 C CA . SER A 1 112 ? 8.370 6.255 -3.319 1.00 88.19 112 SER A CA 1
ATOM 916 C C . SER A 1 112 ? 8.724 7.695 -3.638 1.00 88.19 112 SER A C 1
ATOM 918 O O . SER A 1 112 ? 9.839 7.929 -4.114 1.00 88.19 112 SER A O 1
ATOM 920 N N . LYS A 1 113 ? 7.824 8.666 -3.431 1.00 73.12 113 LYS A N 1
ATOM 921 C CA . LYS A 1 113 ? 8.052 9.970 -4.041 1.00 73.12 113 LYS A CA 1
ATOM 922 C C . LYS A 1 113 ? 9.319 10.663 -3.538 1.00 73.12 113 LYS A C 1
ATOM 924 O O . LYS A 1 113 ? 9.503 10.961 -2.361 1.00 73.12 113 LYS A O 1
ATOM 929 N N . TYR A 1 114 ? 10.088 11.016 -4.559 1.00 61.03 114 TYR A N 1
ATOM 930 C CA . TYR A 1 114 ? 11.271 11.848 -4.624 1.00 61.03 114 TYR A CA 1
ATOM 931 C C . TYR A 1 114 ? 10.911 13.322 -4.917 1.00 61.03 114 TYR A C 1
ATOM 933 O O . TYR A 1 114 ? 9.891 13.625 -5.545 1.00 61.03 114 TYR A O 1
ATOM 941 N N . LYS A 1 115 ? 11.751 14.250 -4.445 1.00 65.25 115 LYS A N 1
ATOM 942 C CA . LYS A 1 115 ? 11.599 15.714 -4.571 1.00 65.25 115 LYS A CA 1
ATOM 943 C C . LYS A 1 115 ? 11.376 16.164 -6.032 1.00 6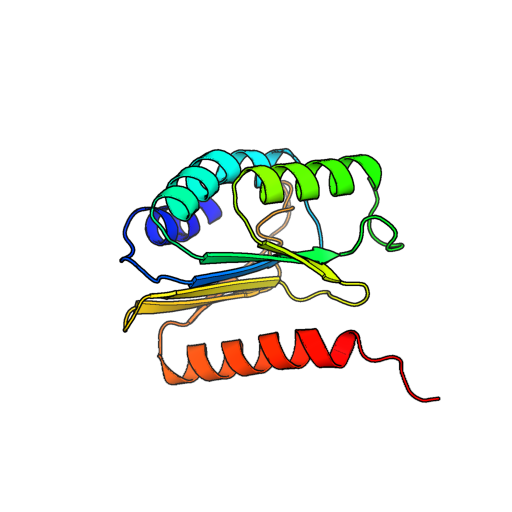5.25 115 LYS A C 1
ATOM 945 O O . LYS A 1 115 ? 11.879 15.541 -6.960 1.00 65.25 115 LYS A O 1
ATOM 950 N N . GLY A 1 116 ? 10.666 17.281 -6.234 1.00 65.25 116 GLY A N 1
ATOM 951 C CA . GLY A 1 116 ? 10.702 18.023 -7.510 1.00 65.25 116 GLY A CA 1
ATOM 952 C C . GLY A 1 116 ? 9.541 17.832 -8.498 1.00 65.25 116 GLY A C 1
ATOM 953 O O . GLY A 1 116 ? 9.682 18.221 -9.651 1.00 65.25 116 GLY A O 1
ATOM 954 N N . LYS A 1 117 ? 8.391 17.276 -8.089 1.00 71.31 117 LYS A N 1
ATOM 955 C CA . LYS A 1 117 ? 7.160 17.269 -8.913 1.00 71.31 117 LYS A CA 1
ATOM 956 C C . LYS A 1 117 ? 5.971 17.837 -8.141 1.00 71.31 117 LYS A C 1
ATOM 958 O O . LYS A 1 117 ? 5.893 17.626 -6.930 1.00 71.31 117 LYS A O 1
ATOM 963 N N . ALA A 1 118 ? 5.041 18.497 -8.823 1.00 78.12 118 ALA A N 1
ATOM 964 C CA . ALA A 1 118 ? 3.747 18.860 -8.252 1.00 78.12 118 ALA A CA 1
ATOM 965 C C . ALA A 1 118 ? 2.829 17.624 -8.268 1.00 78.12 118 ALA A C 1
ATOM 967 O O . ALA A 1 118 ? 2.262 17.288 -9.304 1.00 78.12 118 ALA A O 1
ATOM 968 N N . ASP A 1 119 ? 2.722 16.935 -7.128 1.00 86.25 119 ASP A N 1
ATOM 969 C CA . ASP A 1 119 ? 1.725 15.869 -6.949 1.00 86.25 119 ASP A CA 1
ATOM 970 C C . ASP A 1 119 ? 0.653 16.346 -5.981 1.00 86.25 119 ASP A C 1
ATOM 972 O O . ASP A 1 119 ? 0.897 17.224 -5.151 1.00 86.25 119 ASP A O 1
ATOM 976 N N . TYR A 1 120 ? -0.509 15.721 -6.068 1.00 90.06 120 TYR A N 1
ATOM 977 C CA . TYR A 1 120 ? -1.651 15.969 -5.214 1.00 90.06 120 TYR A CA 1
ATOM 978 C C . TYR A 1 120 ? -2.198 14.651 -4.667 1.00 90.06 120 TYR A C 1
ATOM 980 O O . TYR A 1 120 ? -2.033 13.581 -5.258 1.00 90.06 120 TYR A O 1
ATOM 988 N N . MET A 1 121 ? -2.881 14.763 -3.532 1.00 92.25 121 MET A N 1
ATOM 989 C CA . MET A 1 121 ? -3.767 13.744 -2.987 1.00 92.25 121 MET A CA 1
ATOM 990 C C . MET A 1 121 ? -5.040 14.452 -2.547 1.00 92.25 121 MET A C 1
ATOM 992 O O . MET A 1 121 ? -4.978 15.401 -1.766 1.00 92.25 121 MET A O 1
ATOM 996 N N . LEU A 1 122 ? -6.180 14.006 -3.056 1.00 95.12 122 LEU A N 1
ATOM 997 C CA . LEU A 1 122 ? -7.490 14.438 -2.592 1.00 95.12 122 LEU A CA 1
ATOM 998 C C . LEU A 1 122 ? -7.860 13.610 -1.368 1.00 95.12 122 LEU A C 1
ATOM 1000 O O . LEU A 1 122 ? -7.676 12.395 -1.382 1.00 95.12 122 LEU A O 1
ATOM 1004 N N . LYS A 1 123 ? -8.366 14.267 -0.321 1.00 96.38 123 LYS A N 1
ATOM 1005 C CA . LYS A 1 123 ? -8.876 13.605 0.880 1.00 96.38 123 LYS A CA 1
ATOM 1006 C C . LYS A 1 123 ? -10.397 13.538 0.812 1.00 96.38 123 LYS A C 1
ATOM 1008 O O . LYS A 1 123 ? -11.054 14.573 0.744 1.00 96.38 123 LYS A O 1
ATOM 1013 N N . PHE A 1 124 ? -10.935 12.335 0.931 1.00 96.38 124 PHE A N 1
ATOM 1014 C CA . PHE A 1 124 ? -12.353 12.074 1.135 1.00 96.38 124 PHE A CA 1
ATOM 1015 C C . PHE A 1 124 ? -12.545 11.502 2.537 1.00 96.38 124 PHE A C 1
ATOM 1017 O O . PHE A 1 124 ? -11.768 10.652 2.961 1.00 96.38 124 PHE A O 1
ATOM 1024 N N . ALA A 1 125 ? -13.554 11.990 3.256 1.00 95.25 125 ALA A N 1
ATOM 1025 C CA . ALA A 1 125 ? -13.888 11.526 4.606 1.00 95.25 125 ALA A CA 1
ATOM 1026 C C . ALA A 1 125 ? -15.380 11.193 4.772 1.00 95.25 125 ALA A C 1
ATOM 1028 O O . ALA A 1 125 ? -15.800 10.766 5.839 1.00 95.25 125 ALA A O 1
ATOM 1029 N N . HIS A 1 126 ? -16.193 11.392 3.728 1.00 96.00 126 HIS A N 1
ATOM 1030 C CA . HIS A 1 126 ? -17.593 10.983 3.769 1.00 96.00 126 HIS A CA 1
ATOM 1031 C C . HIS A 1 126 ? -17.668 9.447 3.701 1.00 96.00 126 HIS A C 1
ATOM 1033 O O . HIS A 1 126 ? -17.120 8.891 2.740 1.00 96.00 126 HIS A O 1
ATOM 1039 N N . PRO A 1 127 ? -18.335 8.761 4.650 1.00 93.00 127 PRO A N 1
ATOM 1040 C CA . PRO A 1 127 ? -18.303 7.300 4.754 1.00 93.00 127 PRO A CA 1
ATOM 1041 C C . PRO A 1 127 ? -18.665 6.572 3.460 1.00 93.00 127 PRO A C 1
ATOM 1043 O O . PRO A 1 127 ? -17.950 5.671 3.037 1.00 93.00 127 PRO A O 1
ATOM 1046 N N . GLU A 1 128 ? -19.721 7.009 2.772 1.00 95.81 128 GLU A N 1
ATOM 1047 C CA . GLU A 1 128 ? -20.153 6.389 1.511 1.00 95.81 128 GLU A CA 1
ATOM 1048 C C . GLU A 1 128 ? -19.093 6.484 0.406 1.00 95.81 128 GLU A C 1
ATOM 1050 O O . GLU A 1 128 ? -18.866 5.523 -0.325 1.00 95.81 128 GLU A O 1
ATOM 1055 N N . VAL A 1 129 ? -18.392 7.619 0.316 1.00 96.88 129 VAL A N 1
ATOM 1056 C CA . VAL A 1 129 ? -17.333 7.824 -0.682 1.00 96.88 129 VAL A CA 1
ATOM 1057 C C . VAL A 1 129 ? -16.115 6.972 -0.341 1.00 96.88 129 VAL A C 1
ATOM 1059 O O . VAL A 1 129 ? -15.528 6.355 -1.229 1.00 96.88 129 VAL A O 1
ATOM 1062 N N . VAL A 1 130 ? -15.745 6.907 0.942 1.00 96.50 130 VAL A N 1
ATOM 1063 C CA . VAL A 1 130 ? -14.644 6.054 1.405 1.00 96.50 130 VAL A CA 1
ATOM 1064 C C . VAL A 1 130 ? -14.951 4.586 1.122 1.00 96.50 130 VAL A C 1
ATOM 1066 O O . VAL A 1 130 ? -14.116 3.904 0.534 1.00 96.50 130 VAL A O 1
ATOM 1069 N N . ASN A 1 131 ? -16.154 4.122 1.458 1.00 94.38 131 ASN A N 1
ATOM 1070 C CA . ASN A 1 131 ? -16.573 2.742 1.234 1.00 94.38 131 ASN A CA 1
ATOM 1071 C C . ASN A 1 131 ? -16.594 2.388 -0.258 1.00 94.38 131 ASN A C 1
ATOM 1073 O O . ASN A 1 131 ? -16.082 1.337 -0.639 1.00 94.38 131 ASN A O 1
ATOM 1077 N N . ALA A 1 132 ? -17.115 3.273 -1.113 1.00 97.19 132 ALA A N 1
ATOM 1078 C CA . ALA A 1 132 ? -17.110 3.064 -2.559 1.00 97.19 132 ALA A CA 1
ATOM 1079 C C . ALA A 1 132 ? -15.682 2.955 -3.122 1.00 97.19 132 ALA A C 1
ATOM 1081 O O . ALA A 1 132 ? -15.391 2.040 -3.891 1.00 97.19 132 ALA A O 1
ATOM 1082 N N . LEU A 1 133 ? -14.771 3.846 -2.710 1.00 96.94 133 LEU A N 1
ATOM 1083 C CA . LEU A 1 133 ? -13.369 3.813 -3.142 1.00 96.94 133 LEU A CA 1
ATOM 1084 C C . LEU A 1 133 ? -12.614 2.596 -2.594 1.00 96.94 133 LEU A C 1
ATOM 1086 O O . LEU A 1 133 ? -11.801 2.021 -3.313 1.00 96.94 133 LEU A O 1
ATOM 1090 N N . TYR A 1 134 ? -12.890 2.189 -1.354 1.00 95.94 134 TYR A N 1
ATOM 1091 C CA . TYR A 1 134 ? -12.330 0.979 -0.754 1.00 95.94 134 TYR A CA 1
ATOM 1092 C C . TYR A 1 134 ? -12.734 -0.271 -1.535 1.00 95.94 134 TYR A C 1
ATOM 1094 O O . TYR A 1 134 ? -11.863 -1.018 -1.978 1.00 95.94 134 TYR A O 1
ATOM 1102 N N . LEU A 1 135 ? -14.034 -0.458 -1.779 1.00 96.38 135 LEU A N 1
ATOM 1103 C CA . LEU A 1 135 ? -14.536 -1.594 -2.553 1.00 96.38 135 LEU A CA 1
ATOM 1104 C C . LEU A 1 135 ? -13.990 -1.586 -3.983 1.00 96.38 135 LEU A C 1
ATOM 1106 O O . LEU A 1 135 ? -13.591 -2.630 -4.492 1.00 96.38 135 LEU A O 1
ATOM 1110 N N . PHE A 1 136 ? -13.936 -0.416 -4.624 1.00 97.12 136 PHE A N 1
ATOM 1111 C CA . PHE A 1 136 ? -13.350 -0.275 -5.953 1.00 97.12 136 PHE A CA 1
ATOM 1112 C C . PHE A 1 136 ? -11.877 -0.703 -5.981 1.00 97.12 136 PHE A C 1
ATOM 1114 O O . PHE A 1 136 ? -11.494 -1.471 -6.858 1.00 97.12 136 PHE A O 1
ATOM 1121 N N . LEU A 1 137 ? -11.058 -0.236 -5.032 1.00 96.12 137 LEU A N 1
ATOM 1122 C CA . LEU A 1 137 ? -9.624 -0.530 -5.002 1.00 96.12 137 LEU A CA 1
ATOM 1123 C C . LEU A 1 137 ? -9.320 -1.986 -4.641 1.00 96.12 137 LEU A C 1
ATOM 1125 O O . LEU A 1 137 ? -8.441 -2.576 -5.265 1.00 96.12 137 LEU A O 1
ATOM 1129 N N . GLU A 1 138 ? -10.053 -2.588 -3.702 1.00 94.06 138 GLU A N 1
ATOM 1130 C CA . GLU A 1 138 ? -9.891 -4.014 -3.390 1.00 94.06 138 GLU A CA 1
ATOM 1131 C C . GLU A 1 138 ? -10.326 -4.893 -4.573 1.00 94.06 138 GLU A C 1
ATOM 1133 O O . GLU A 1 138 ? -9.604 -5.819 -4.942 1.00 94.06 138 GLU A O 1
ATOM 1138 N N . ASN A 1 139 ? -11.446 -4.570 -5.235 1.00 95.69 139 ASN A N 1
ATOM 1139 C CA . ASN A 1 139 ? -11.873 -5.290 -6.439 1.00 95.69 139 ASN A CA 1
ATOM 1140 C C . ASN A 1 139 ? -10.858 -5.132 -7.569 1.00 95.69 139 ASN A C 1
ATOM 1142 O O . ASN A 1 139 ? -10.449 -6.123 -8.169 1.00 95.69 139 ASN A O 1
ATOM 1146 N N . LEU A 1 140 ? -10.401 -3.906 -7.838 1.00 95.44 140 LEU A N 1
ATOM 1147 C CA . LEU A 1 140 ? -9.380 -3.663 -8.849 1.00 95.44 140 LEU A CA 1
ATOM 1148 C C . LEU A 1 140 ? -8.105 -4.449 -8.533 1.00 95.44 140 LEU A C 1
ATOM 1150 O O . LEU A 1 140 ? -7.519 -5.020 -9.450 1.00 95.44 140 LEU A O 1
ATOM 1154 N N . ALA A 1 141 ? -7.709 -4.542 -7.259 1.00 94.00 141 ALA A N 1
ATOM 1155 C CA . ALA A 1 141 ? -6.525 -5.286 -6.852 1.00 94.00 141 ALA A CA 1
ATOM 1156 C C . ALA A 1 141 ? -6.599 -6.786 -7.148 1.00 94.00 141 ALA A C 1
ATOM 1158 O O . ALA A 1 141 ? -5.570 -7.383 -7.459 1.00 94.00 141 ALA A O 1
ATOM 1159 N N . VAL A 1 142 ? -7.795 -7.370 -7.089 1.00 93.06 142 VAL A N 1
ATOM 1160 C CA . VAL A 1 142 ? -8.040 -8.761 -7.481 1.00 93.06 142 VAL A CA 1
ATOM 1161 C C . VAL A 1 142 ? -8.126 -8.891 -9.000 1.00 93.06 142 VAL A C 1
ATOM 1163 O O . VAL A 1 142 ? -7.408 -9.694 -9.591 1.00 93.06 142 VAL A O 1
ATOM 1166 N N . GLU A 1 143 ? -8.981 -8.098 -9.646 1.00 94.31 143 GLU A N 1
ATOM 1167 C CA . GLU A 1 143 ? -9.283 -8.249 -11.073 1.00 94.31 143 GLU A CA 1
ATOM 1168 C C . GLU A 1 143 ? -8.072 -7.979 -11.966 1.00 94.31 143 GLU A C 1
ATOM 1170 O O . GLU A 1 143 ? -7.886 -8.661 -12.968 1.00 94.31 143 GLU A O 1
ATOM 1175 N N . SER A 1 144 ? -7.210 -7.028 -11.605 1.00 92.81 144 SER A N 1
ATOM 1176 C CA . SER A 1 144 ? -6.046 -6.702 -12.439 1.00 92.81 144 SER A CA 1
ATOM 1177 C C . SER A 1 144 ? -4.906 -7.722 -12.355 1.00 92.81 144 SER A C 1
ATOM 1179 O O . SER A 1 144 ? -3.998 -7.661 -13.183 1.00 92.81 144 SER A O 1
ATOM 1181 N N . GLU A 1 145 ? -4.962 -8.674 -11.418 1.00 91.62 145 GLU A N 1
ATOM 1182 C CA . GLU A 1 145 ? -4.047 -9.824 -11.364 1.00 91.62 145 GLU A CA 1
ATOM 1183 C C . GLU A 1 145 ? -4.624 -11.087 -12.019 1.00 91.62 145 GLU A C 1
ATOM 1185 O O . GLU A 1 145 ? -3.903 -12.078 -12.147 1.00 91.62 145 GLU A O 1
ATOM 1190 N N . ARG A 1 146 ? -5.897 -11.081 -12.442 1.00 88.44 146 ARG A N 1
ATOM 1191 C CA . ARG A 1 146 ? -6.439 -12.189 -13.232 1.00 88.44 146 ARG A CA 1
ATOM 1192 C C . ARG A 1 146 ? -5.721 -12.217 -14.574 1.00 88.44 146 ARG A C 1
ATOM 1194 O O . ARG A 1 146 ? -5.585 -11.186 -15.234 1.00 88.44 146 ARG A O 1
ATOM 1201 N N . GLU A 1 147 ? -5.246 -13.394 -14.969 1.00 69.69 147 GLU A N 1
ATOM 1202 C CA . GLU A 1 147 ? -4.751 -13.595 -16.326 1.00 69.69 147 GLU A CA 1
ATOM 1203 C C . GLU A 1 147 ? -5.877 -13.209 -17.288 1.00 69.69 147 GLU A C 1
ATOM 1205 O O . GLU A 1 147 ? -7.030 -13.606 -17.094 1.00 69.69 147 GLU A O 1
ATOM 1210 N N . ALA A 1 148 ? -5.563 -12.375 -18.281 1.00 59.00 148 ALA A N 1
ATOM 1211 C CA . ALA A 1 148 ? -6.497 -12.142 -19.365 1.00 59.00 148 ALA A CA 1
ATOM 1212 C C . ALA A 1 148 ? -6.754 -13.510 -19.999 1.00 59.00 148 ALA A C 1
ATOM 1214 O O . ALA A 1 148 ? -5.826 -14.132 -20.513 1.00 59.00 148 ALA A O 1
ATOM 1215 N N . VAL A 1 149 ? -7.984 -14.005 -19.886 1.00 50.50 149 VAL A N 1
ATOM 1216 C CA . VAL A 1 149 ? -8.421 -15.143 -20.688 1.00 50.50 149 VAL A CA 1
ATOM 1217 C C . VAL A 1 149 ? -8.428 -14.620 -22.122 1.00 50.50 149 VAL A C 1
ATOM 1219 O O . VAL A 1 149 ? -9.312 -13.840 -22.475 1.00 50.50 149 VAL A O 1
ATOM 1222 N N . GLU A 1 150 ? -7.368 -14.927 -22.872 1.00 41.22 150 GLU A N 1
ATOM 1223 C CA . GLU A 1 150 ? -7.315 -14.720 -24.326 1.00 41.22 150 GLU A CA 1
ATOM 1224 C C . GLU A 1 150 ? -8.376 -15.568 -25.035 1.00 41.22 150 GLU A C 1
ATOM 1226 O O . GLU A 1 150 ? -8.564 -16.747 -24.647 1.00 41.22 150 GLU A O 1
#

Secondary structure (DSSP, 8-state):
--GGGGTHHHHHHS--TT-EEEEE-S---HHHHHHHHHHHHHHHHTT-EEEEEEE-TTSTT-S-HHHHHHHHHHHHHTT-EEEEESS----EEEEEETTEEEEEEES--TTTPPSS----EEEE--HHHHHHHHHHHHHHHHHTTS----